Protein AF-A0A367FY62-F1 (afdb_monomer_lite)

Structure (mmCIF, N/CA/C/O backbone):
data_AF-A0A367FY62-F1
#
_entry.id   AF-A0A367FY62-F1
#
loop_
_atom_site.group_PDB
_atom_site.id
_atom_site.type_symbol
_atom_site.label_atom_id
_atom_site.label_alt_id
_atom_site.label_comp_id
_atom_site.label_asym_id
_atom_site.label_entity_id
_atom_site.label_seq_id
_atom_site.pdbx_PDB_ins_code
_atom_site.Cartn_x
_atom_site.Cartn_y
_atom_site.Cartn_z
_atom_site.occupancy
_atom_site.B_iso_or_equiv
_atom_site.auth_seq_id
_atom_site.auth_comp_id
_atom_site.auth_asym_id
_atom_site.auth_atom_id
_atom_site.pdbx_PDB_model_num
ATOM 1 N N . MET A 1 1 ? -18.891 -16.425 16.165 1.00 74.31 1 MET A N 1
ATOM 2 C CA . MET A 1 1 ? -18.923 -17.620 15.280 1.00 74.31 1 MET A CA 1
ATOM 3 C C . MET A 1 1 ? -17.628 -18.422 15.413 1.00 74.31 1 MET A C 1
ATOM 5 O O . MET A 1 1 ? -16.589 -17.818 15.670 1.00 74.31 1 MET A O 1
ATOM 9 N N . VAL A 1 2 ? -17.686 -19.753 15.282 1.00 85.75 2 VAL A N 1
ATOM 10 C CA . VAL A 1 2 ? -16.525 -20.662 15.370 1.00 85.75 2 VAL A CA 1
ATOM 11 C C . VAL A 1 2 ? -16.348 -21.372 14.031 1.00 85.75 2 VAL A C 1
ATOM 13 O O . VAL A 1 2 ? -17.300 -21.950 13.517 1.00 85.75 2 VAL A O 1
ATOM 16 N N . GLU A 1 3 ? -15.139 -21.343 13.484 1.00 84.88 3 GLU A N 1
ATOM 17 C CA . GLU A 1 3 ? -14.760 -22.050 12.262 1.00 84.88 3 GLU A CA 1
ATOM 18 C C . GLU A 1 3 ? -13.731 -23.135 12.603 1.00 84.88 3 GLU A C 1
ATOM 20 O O . GLU A 1 3 ? -12.780 -22.887 13.346 1.00 84.88 3 GLU A O 1
ATOM 25 N N . SER A 1 4 ? -13.905 -24.345 12.065 1.00 85.56 4 SER A N 1
ATOM 26 C CA . SER A 1 4 ? -12.936 -25.437 12.216 1.00 85.56 4 SER A CA 1
ATOM 27 C C . SER A 1 4 ? -12.354 -25.820 10.857 1.00 85.56 4 SER A C 1
ATOM 29 O O . SER A 1 4 ? -13.071 -26.199 9.933 1.00 85.56 4 SER A O 1
ATOM 31 N N . CYS A 1 5 ? -11.032 -25.708 10.717 1.00 83.69 5 CYS A N 1
ATOM 32 C CA . CYS A 1 5 ? -10.324 -26.085 9.499 1.00 83.69 5 CYS A CA 1
ATOM 33 C C . CYS A 1 5 ? -9.712 -27.480 9.663 1.00 83.69 5 CYS A C 1
ATOM 35 O O . CYS A 1 5 ? -8.632 -27.629 10.239 1.00 83.69 5 CYS A O 1
ATOM 37 N N . TYR A 1 6 ? -10.354 -28.500 9.088 1.00 83.00 6 TYR A N 1
ATOM 38 C CA . TYR A 1 6 ? -9.885 -29.891 9.157 1.00 83.00 6 TYR A CA 1
ATOM 39 C C . TYR A 1 6 ? -8.496 -30.106 8.544 1.00 83.00 6 TYR A C 1
ATOM 41 O O . TYR A 1 6 ? -7.735 -3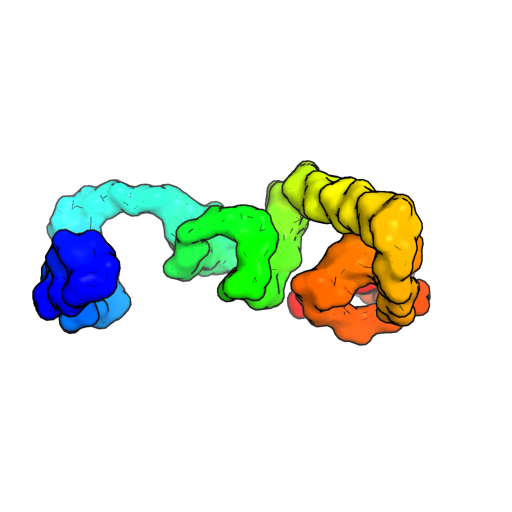0.929 9.033 1.00 83.00 6 TYR A O 1
ATOM 49 N N . ARG A 1 7 ? -8.126 -29.329 7.515 1.00 89.06 7 ARG A N 1
ATOM 50 C CA . ARG A 1 7 ? -6.809 -29.431 6.862 1.00 89.06 7 ARG A CA 1
ATOM 51 C C . ARG A 1 7 ? -5.657 -28.969 7.756 1.00 89.06 7 ARG A C 1
ATOM 53 O O . ARG A 1 7 ? -4.547 -29.464 7.619 1.00 89.06 7 ARG A O 1
ATOM 60 N N . THR A 1 8 ? -5.893 -27.977 8.615 1.00 88.94 8 THR A N 1
ATOM 61 C CA . THR A 1 8 ? -4.840 -27.386 9.463 1.00 88.94 8 THR A CA 1
ATOM 62 C C . THR A 1 8 ? -4.997 -27.732 10.941 1.00 88.94 8 THR A C 1
ATOM 64 O O . THR A 1 8 ? -4.150 -27.337 11.736 1.00 88.94 8 THR A O 1
ATOM 67 N N . HIS A 1 9 ? -6.063 -28.456 11.305 1.00 89.88 9 HIS A N 1
ATOM 68 C CA . HIS A 1 9 ? -6.478 -28.742 12.682 1.00 89.88 9 HIS A CA 1
ATOM 69 C C . HIS A 1 9 ? -6.574 -27.488 13.567 1.00 89.88 9 HIS A C 1
ATOM 71 O O . HIS A 1 9 ? -6.331 -27.540 14.771 1.00 89.88 9 HIS A O 1
ATOM 77 N N . LYS A 1 10 ? -6.919 -26.344 12.968 1.00 90.88 10 LYS A N 1
ATOM 78 C CA . LYS A 1 10 ? -7.092 -25.076 13.681 1.00 90.88 10 LYS A CA 1
ATOM 79 C C . LYS A 1 10 ? -8.568 -24.776 13.876 1.00 90.88 10 LYS A C 1
ATOM 81 O O . LYS A 1 10 ? -9.359 -24.909 12.941 1.00 90.88 10 LYS A O 1
ATOM 86 N N . THR A 1 11 ? -8.893 -24.303 15.072 1.00 91.88 11 THR A N 1
ATOM 87 C CA . THR A 1 11 ? -10.200 -23.735 15.400 1.00 91.88 11 THR A CA 1
ATOM 88 C C . THR A 1 11 ? -10.043 -22.228 15.547 1.00 91.88 11 THR A C 1
ATOM 90 O O . THR A 1 11 ? -9.257 -21.763 16.371 1.00 91.88 11 THR A O 1
ATOM 93 N N . LEU A 1 12 ? -10.770 -21.471 14.729 1.00 91.56 12 LEU A N 1
ATOM 94 C CA . LEU A 1 12 ? -10.830 -20.014 14.764 1.00 91.56 12 LEU A CA 1
ATOM 95 C C . LEU A 1 12 ? -12.122 -19.582 15.451 1.00 91.56 12 LEU A C 1
ATOM 97 O O . LEU A 1 12 ? -13.200 -20.090 15.148 1.00 91.56 12 LEU A O 1
ATOM 101 N N . ILE A 1 13 ? -12.013 -18.632 16.374 1.00 92.25 13 ILE A N 1
ATOM 102 C CA . ILE A 1 13 ? -13.160 -18.023 17.044 1.00 92.25 13 ILE A CA 1
ATOM 103 C C . ILE A 1 13 ? -13.152 -16.543 16.686 1.00 92.25 13 ILE A C 1
ATOM 105 O O . ILE A 1 13 ? -12.170 -15.857 16.958 1.00 92.25 13 ILE A O 1
ATOM 109 N N . ASN A 1 14 ? -14.255 -16.063 16.113 1.00 92.69 14 ASN A N 1
ATOM 110 C CA . ASN A 1 14 ? -14.458 -14.663 15.746 1.00 92.69 14 ASN A CA 1
ATOM 111 C C . ASN A 1 14 ? -15.601 -14.090 16.612 1.00 92.69 14 ASN A C 1
ATOM 113 O O . ASN A 1 14 ? -16.773 -14.286 16.265 1.00 92.69 14 ASN A O 1
ATOM 117 N N . PRO A 1 15 ? -15.301 -13.455 17.768 1.00 93.31 15 PRO A N 1
ATOM 118 C CA . PRO A 1 15 ? -16.318 -13.006 18.729 1.00 93.31 15 PRO A CA 1
ATOM 119 C C . PRO A 1 15 ? -17.154 -11.812 18.256 1.00 93.31 15 PRO A C 1
ATOM 121 O O . PRO A 1 15 ? -18.289 -11.665 18.687 1.00 93.31 15 PRO A O 1
ATOM 124 N N . ILE A 1 16 ? -16.599 -10.985 17.369 1.00 93.75 16 ILE A N 1
ATOM 125 C CA . ILE A 1 16 ? -17.212 -9.740 16.872 1.00 93.75 16 ILE A CA 1
ATOM 126 C C . ILE A 1 16 ? -17.644 -9.842 15.403 1.00 93.75 16 ILE A C 1
ATOM 128 O O . ILE A 1 16 ? -17.749 -8.841 14.712 1.00 93.75 16 ILE A O 1
ATOM 132 N N . ILE A 1 17 ? -17.834 -11.059 14.891 1.00 92.62 17 ILE A N 1
ATOM 133 C CA . ILE A 1 17 ? -18.130 -11.286 13.466 1.00 92.62 17 ILE A CA 1
ATOM 134 C C . ILE A 1 17 ? -19.482 -10.723 13.020 1.00 92.62 17 ILE A C 1
ATOM 136 O O . ILE A 1 17 ? -19.622 -10.341 11.866 1.00 92.62 17 ILE A O 1
ATOM 140 N N . ASP A 1 18 ? -20.444 -10.662 13.939 1.00 94.06 18 ASP A N 1
ATOM 141 C CA . ASP A 1 18 ? -21.792 -10.155 13.679 1.00 94.06 18 ASP A CA 1
ATOM 142 C C . ASP A 1 18 ? -21.917 -8.660 14.031 1.00 94.06 18 ASP A C 1
ATOM 144 O O . ASP A 1 18 ? -23.020 -8.123 14.062 1.00 94.06 18 ASP A O 1
ATOM 148 N N . TRP A 1 19 ? -20.803 -7.991 14.358 1.00 95.06 19 TRP A N 1
ATOM 149 C CA . TRP A 1 19 ? -20.792 -6.556 14.638 1.00 95.06 19 TRP A CA 1
ATOM 150 C C . TRP A 1 19 ? -20.661 -5.789 13.327 1.00 95.06 19 TRP A C 1
ATOM 152 O O . TRP A 1 19 ? -19.755 -6.055 12.537 1.00 95.06 19 TRP A O 1
ATOM 162 N N . ASP A 1 20 ? -21.533 -4.808 13.126 1.00 94.88 20 ASP A N 1
ATOM 163 C CA . ASP A 1 20 ? -21.355 -3.807 12.082 1.00 94.88 20 ASP A CA 1
ATOM 164 C C . ASP A 1 20 ? -20.425 -2.668 12.541 1.00 94.88 20 ASP A C 1
ATOM 166 O O . ASP A 1 20 ? -20.044 -2.555 13.716 1.00 94.88 20 ASP A O 1
ATOM 170 N N . ASP A 1 21 ? -20.038 -1.819 11.587 1.00 90.06 21 ASP A N 1
ATOM 171 C CA . ASP A 1 21 ? -19.135 -0.696 11.837 1.00 90.06 21 ASP A CA 1
ATOM 172 C C . ASP A 1 21 ? -19.736 0.307 12.839 1.00 90.06 21 ASP A C 1
ATOM 174 O O . ASP A 1 21 ? -19.013 0.857 13.674 1.00 90.06 21 ASP A O 1
ATOM 178 N N . GLU A 1 22 ? -21.051 0.544 12.800 1.00 92.56 22 GLU A N 1
ATOM 179 C CA . GLU A 1 22 ? -21.717 1.508 13.682 1.00 92.56 22 GLU A CA 1
ATOM 180 C C . GLU A 1 22 ? -21.661 1.063 15.145 1.00 92.56 22 GLU A C 1
ATOM 182 O O . GLU A 1 22 ? -21.260 1.842 16.021 1.00 92.56 22 GLU A O 1
ATOM 187 N N . PHE A 1 23 ? -22.009 -0.197 15.406 1.00 95.81 23 PHE A N 1
ATOM 188 C CA . PHE A 1 23 ? -21.976 -0.798 16.729 1.00 95.81 23 PHE A CA 1
ATOM 189 C C . PHE A 1 23 ? -20.548 -0.885 17.268 1.00 95.81 23 PHE A C 1
ATOM 191 O O . PHE A 1 23 ? -20.306 -0.529 18.425 1.00 95.81 23 PHE A O 1
ATOM 198 N N . LEU A 1 24 ? -19.580 -1.269 16.426 1.00 92.88 24 LEU A N 1
ATOM 199 C CA . LEU A 1 24 ? -18.163 -1.289 16.793 1.00 92.88 24 LEU A CA 1
ATOM 200 C C . LEU A 1 24 ? -17.686 0.093 17.257 1.00 92.88 24 LEU A C 1
ATOM 202 O O . LEU A 1 24 ? -17.089 0.227 18.330 1.00 92.88 24 LEU A O 1
ATOM 206 N N . TRP A 1 25 ? -17.976 1.138 16.480 1.00 91.25 25 TRP A N 1
ATOM 207 C CA . TRP A 1 25 ? -17.582 2.501 16.825 1.00 91.25 25 TRP A CA 1
ATOM 208 C C . TRP A 1 25 ? -18.332 3.050 18.042 1.00 91.25 25 TRP A C 1
ATOM 210 O O . TRP A 1 25 ? -17.743 3.788 18.839 1.00 91.25 25 TRP A O 1
ATOM 220 N N . TRP A 1 26 ? -19.611 2.701 18.218 1.00 94.81 26 TRP A N 1
ATOM 221 C CA . TRP A 1 26 ? -20.355 3.013 19.439 1.00 94.81 26 TRP A CA 1
ATOM 222 C C . TRP A 1 26 ? -19.690 2.385 20.666 1.00 94.81 26 TRP A C 1
ATOM 224 O O . TRP A 1 26 ? -19.443 3.099 21.639 1.00 94.81 26 TRP A O 1
ATOM 234 N N . TYR A 1 27 ? -19.335 1.101 20.596 1.00 96.38 27 TYR A N 1
ATOM 235 C CA . TYR A 1 27 ? -18.708 0.367 21.693 1.00 96.38 27 TYR A CA 1
ATOM 236 C C . TYR A 1 27 ? -17.347 0.965 22.076 1.00 96.38 27 TYR A C 1
ATOM 238 O O . TYR A 1 27 ? -17.103 1.247 23.248 1.00 96.38 27 TYR A O 1
ATOM 246 N N . ILE A 1 28 ? -16.494 1.258 21.085 1.00 94.31 28 ILE A N 1
ATOM 247 C CA . ILE A 1 28 ? -15.192 1.920 21.288 1.00 94.31 28 ILE A CA 1
ATOM 248 C C . ILE A 1 28 ? -15.350 3.226 22.076 1.00 94.31 28 ILE A C 1
ATOM 250 O O . ILE A 1 28 ? -14.606 3.468 23.027 1.00 94.31 28 ILE A O 1
ATOM 254 N N . ARG A 1 29 ? -16.331 4.060 21.705 1.00 94.12 29 ARG A N 1
ATOM 255 C CA . ARG A 1 29 ? -16.607 5.325 22.402 1.00 94.12 29 ARG A CA 1
ATOM 256 C C . ARG A 1 29 ? -17.193 5.099 23.791 1.00 94.12 29 ARG A C 1
ATOM 258 O O . ARG A 1 29 ? -16.783 5.771 24.731 1.00 94.12 29 ARG A O 1
ATOM 265 N N . LYS A 1 30 ? -18.145 4.173 23.921 1.00 97.38 30 LYS A N 1
ATOM 266 C CA . LYS A 1 30 ? -18.845 3.879 25.177 1.00 97.38 30 LYS A CA 1
ATOM 267 C C . LYS A 1 30 ? -17.882 3.415 26.270 1.00 97.38 30 LYS A C 1
ATOM 269 O O . LYS A 1 30 ? -18.001 3.872 27.405 1.00 97.38 30 LYS A O 1
ATOM 274 N N . GLU A 1 31 ? -16.919 2.577 25.901 1.00 97.81 31 GLU A N 1
ATOM 275 C CA . GLU A 1 31 ? -15.903 2.021 26.799 1.00 97.81 31 GLU A CA 1
ATOM 276 C C . GLU A 1 31 ? -14.630 2.881 26.887 1.00 97.81 31 GLU A C 1
ATOM 278 O O . GLU A 1 31 ? -13.674 2.511 27.564 1.00 97.81 31 GLU A O 1
ATOM 283 N N . ASN A 1 32 ? -14.602 4.047 26.229 1.00 95.38 32 ASN A N 1
ATOM 284 C CA . ASN A 1 32 ? -13.450 4.956 26.188 1.00 95.38 32 ASN A CA 1
ATOM 285 C C . ASN A 1 32 ? -12.145 4.264 25.748 1.00 95.38 32 ASN A C 1
ATOM 287 O O . ASN A 1 32 ? -11.068 4.515 26.295 1.00 95.38 32 ASN A O 1
ATOM 291 N N . ILE A 1 33 ? -12.235 3.383 24.749 1.00 94.38 33 ILE A N 1
ATOM 292 C CA . ILE A 1 33 ? -11.078 2.655 24.227 1.00 94.38 33 ILE A CA 1
ATOM 293 C C . ILE A 1 33 ? -10.183 3.627 23.455 1.00 94.38 33 ILE A C 1
ATOM 295 O O . ILE A 1 33 ? -10.605 4.270 22.492 1.00 94.38 33 ILE A O 1
ATOM 299 N N . ILE A 1 34 ? -8.915 3.700 23.856 1.00 92.38 34 ILE A N 1
ATOM 300 C CA . ILE A 1 34 ? -7.906 4.493 23.154 1.00 92.38 34 ILE A CA 1
ATOM 301 C C . ILE A 1 34 ? -7.546 3.774 21.852 1.00 92.38 34 ILE A C 1
ATOM 303 O O . ILE A 1 34 ? -6.964 2.689 21.863 1.00 92.38 34 ILE A O 1
ATOM 307 N N . ILE A 1 35 ? -7.885 4.391 20.724 1.00 89.38 35 ILE A N 1
ATOM 308 C CA . ILE A 1 35 ? -7.574 3.873 19.389 1.00 89.38 35 ILE A CA 1
ATOM 309 C C . ILE A 1 35 ? -6.267 4.452 18.851 1.00 89.38 35 ILE A C 1
ATOM 311 O O . ILE A 1 35 ? -5.779 5.487 19.306 1.00 89.38 35 ILE A O 1
ATOM 315 N N . ASN A 1 36 ? -5.719 3.803 17.822 1.00 87.44 36 ASN A N 1
ATOM 316 C CA . ASN A 1 36 ? -4.579 4.343 17.094 1.00 87.44 36 ASN A CA 1
ATOM 317 C C . ASN A 1 36 ? -4.932 5.741 16.525 1.00 87.44 36 ASN A C 1
ATOM 319 O O . ASN A 1 36 ? -5.907 5.852 15.774 1.00 87.44 36 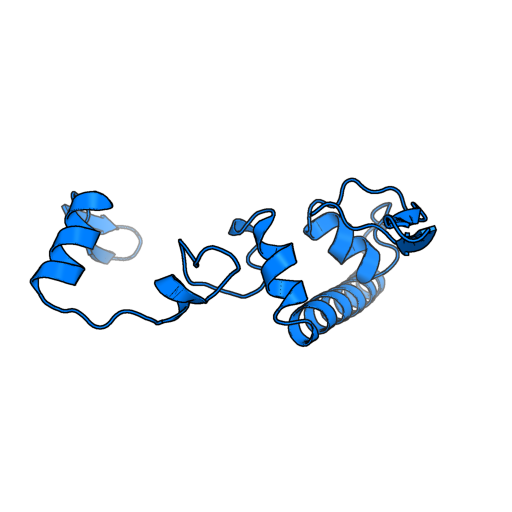ASN A O 1
ATOM 323 N N . PRO A 1 37 ? -4.132 6.789 16.809 1.00 84.81 37 PRO A N 1
ATOM 324 C CA . PRO A 1 37 ? -4.385 8.151 16.334 1.00 84.81 37 PRO A CA 1
ATOM 325 C C . PRO A 1 37 ? -4.522 8.290 14.813 1.00 84.81 37 PRO A C 1
ATOM 327 O O . PRO A 1 37 ? -5.119 9.255 14.335 1.00 84.81 37 PRO A O 1
ATOM 330 N N . GLN A 1 38 ? -3.990 7.345 14.032 1.00 81.00 38 GLN A N 1
ATOM 331 C CA . GLN A 1 38 ? -4.099 7.356 12.574 1.00 81.00 38 GLN A CA 1
ATOM 332 C C . GLN A 1 38 ? -5.537 7.171 12.063 1.00 81.00 38 GLN A C 1
ATOM 334 O O . GLN A 1 38 ? -5.841 7.657 10.974 1.00 81.00 38 GLN A O 1
ATOM 339 N N . TYR A 1 39 ? -6.439 6.565 12.844 1.00 80.62 39 TYR A N 1
ATOM 340 C CA . TYR A 1 39 ? -7.866 6.534 12.493 1.00 80.62 39 TYR A CA 1
ATOM 341 C C . TYR A 1 39 ? -8.468 7.945 12.432 1.00 80.62 39 TYR A C 1
ATOM 343 O O . TYR A 1 39 ? -9.298 8.219 11.573 1.00 80.62 39 TYR A O 1
ATOM 351 N N . ASN A 1 40 ? -7.980 8.861 13.273 1.00 70.69 40 ASN A N 1
ATOM 352 C CA . ASN A 1 40 ? -8.476 10.235 13.337 1.00 70.69 40 ASN A CA 1
ATOM 353 C C . ASN A 1 40 ? -7.679 11.180 12.416 1.00 70.69 40 ASN A C 1
ATOM 355 O O . ASN A 1 40 ? -8.274 12.001 11.730 1.00 70.69 40 ASN A O 1
ATOM 359 N N . ASN A 1 41 ? -6.341 11.043 12.364 1.00 61.81 41 ASN A N 1
ATOM 360 C CA . ASN A 1 41 ? -5.419 12.026 11.756 1.00 61.81 41 ASN A CA 1
ATOM 361 C C . ASN A 1 41 ? -4.316 11.399 10.846 1.00 61.81 41 ASN A C 1
ATOM 363 O O . ASN A 1 41 ? -3.259 11.996 10.606 1.00 61.81 41 ASN A O 1
ATOM 367 N N . GLY A 1 42 ? -4.486 10.151 10.387 1.00 56.16 42 GLY A N 1
ATOM 368 C CA . GLY A 1 42 ? -3.442 9.351 9.710 1.00 56.16 42 GLY A CA 1
ATOM 369 C C . GLY A 1 42 ? -3.282 9.550 8.195 1.00 56.16 42 GLY A C 1
ATOM 370 O O . GLY A 1 42 ? -2.184 9.374 7.674 1.00 56.16 42 GLY A O 1
ATOM 371 N N . CYS A 1 43 ? -4.323 9.989 7.496 1.00 54.72 43 CYS A N 1
ATOM 372 C CA . CYS A 1 43 ? -4.316 10.416 6.089 1.00 54.72 43 CYS A CA 1
ATOM 373 C C . CYS A 1 43 ? -5.195 11.673 5.969 1.00 54.72 43 CYS A C 1
ATOM 375 O O . CYS A 1 43 ? -5.968 11.928 6.898 1.00 54.72 43 CYS A O 1
ATOM 377 N N . PRO A 1 44 ? -5.112 12.470 4.886 1.00 46.19 44 PRO A N 1
ATOM 378 C CA . PRO A 1 44 ? -6.103 13.516 4.632 1.00 46.19 44 PRO A CA 1
ATOM 379 C C . PRO A 1 44 ? -7.514 12.895 4.664 1.00 46.19 44 PRO A C 1
ATOM 381 O O . PRO A 1 44 ? -7.829 12.049 3.834 1.00 46.19 44 PRO A O 1
ATOM 384 N N . GLY A 1 45 ? -8.321 13.235 5.680 1.00 54.62 45 GLY A N 1
ATOM 385 C CA . GLY A 1 45 ? -9.651 12.644 5.920 1.00 54.62 45 GLY A CA 1
ATOM 386 C C . GLY A 1 45 ? -9.723 11.447 6.889 1.00 54.62 45 GLY A C 1
ATOM 387 O O . GLY A 1 45 ? -10.809 10.911 7.086 1.00 54.62 45 GLY A O 1
ATOM 388 N N . GLY A 1 46 ? -8.612 11.044 7.520 1.00 62.78 46 GLY A N 1
ATOM 389 C CA . GLY A 1 46 ? -8.542 9.901 8.447 1.00 62.78 46 GLY A CA 1
ATOM 390 C C . GLY A 1 46 ? -8.380 8.545 7.741 1.00 62.78 46 GLY A C 1
ATOM 391 O O . GLY A 1 46 ? -8.840 8.341 6.617 1.00 62.78 46 GLY A O 1
ATOM 392 N N . CYS A 1 47 ? -7.684 7.592 8.372 1.00 69.44 47 CYS A N 1
ATOM 393 C CA . CYS A 1 47 ? -7.535 6.243 7.815 1.00 69.44 47 CYS A CA 1
ATOM 394 C C . CYS A 1 47 ? -8.730 5.374 8.218 1.00 69.44 47 CYS A C 1
ATOM 396 O O . CYS A 1 47 ? -8.845 5.008 9.379 1.00 69.44 47 CYS A O 1
ATOM 398 N N . GLN A 1 48 ? -9.565 4.949 7.267 1.00 73.56 48 GLN A N 1
ATOM 399 C CA . GLN A 1 48 ? -10.624 3.960 7.544 1.00 73.56 48 GLN A CA 1
ATOM 400 C C . GLN A 1 48 ? -10.066 2.563 7.869 1.00 73.56 48 GLN A C 1
ATOM 402 O O . GLN A 1 48 ? -10.703 1.769 8.551 1.00 73.56 48 GLN A O 1
ATOM 407 N N . ARG A 1 49 ? -8.862 2.253 7.376 1.00 77.31 49 ARG A N 1
ATOM 408 C CA . ARG A 1 49 ? -8.120 1.020 7.651 1.00 77.31 49 ARG A CA 1
ATOM 409 C C . ARG A 1 49 ? -6.662 1.385 7.871 1.00 77.31 49 ARG A C 1
ATOM 411 O O . ARG A 1 49 ? -6.094 2.128 7.076 1.00 77.31 49 ARG A O 1
ATOM 418 N N . ILE A 1 50 ? -6.056 0.830 8.913 1.00 84.31 50 ILE A N 1
ATOM 419 C CA . ILE A 1 50 ? -4.618 0.959 9.157 1.00 84.31 50 ILE A CA 1
ATOM 420 C C . ILE A 1 50 ? -3.917 -0.293 8.636 1.00 84.31 50 ILE A C 1
ATOM 422 O O . ILE A 1 50 ? -4.330 -1.414 8.930 1.00 84.31 50 ILE A O 1
ATOM 426 N N . GLY A 1 51 ? -2.857 -0.099 7.857 1.00 85.12 51 GLY A N 1
ATOM 427 C CA . GLY A 1 51 ? -2.089 -1.180 7.253 1.00 85.12 51 GLY A CA 1
ATOM 428 C C . GLY A 1 51 ? -0.730 -0.704 6.750 1.00 85.12 51 GLY A C 1
ATOM 429 O O . GLY A 1 51 ? -0.163 0.258 7.264 1.00 85.12 51 GLY A O 1
ATOM 430 N N . CYS A 1 52 ? -0.195 -1.405 5.755 1.00 88.88 52 CYS A N 1
ATOM 431 C CA . CYS A 1 52 ? 1.075 -1.060 5.124 1.00 88.88 52 CYS A CA 1
ATOM 432 C C . CYS A 1 52 ? 0.959 0.218 4.281 1.00 88.88 52 CYS A C 1
ATOM 434 O O . CYS A 1 52 ? -0.042 0.406 3.596 1.00 88.88 52 CYS A O 1
ATOM 436 N N . ILE A 1 53 ? 2.026 1.024 4.255 1.00 89.88 53 ILE A N 1
ATOM 437 C CA . ILE A 1 53 ? 2.175 2.144 3.315 1.00 89.88 53 ILE A CA 1
ATOM 438 C C . ILE A 1 53 ? 2.344 1.579 1.902 1.00 89.88 53 ILE A C 1
ATOM 440 O O . ILE A 1 53 ? 3.219 0.735 1.665 1.00 89.88 53 ILE A O 1
ATOM 444 N N . GLY A 1 54 ? 1.513 2.040 0.972 1.00 89.50 54 GLY A N 1
ATOM 445 C CA . GLY A 1 54 ? 1.486 1.528 -0.388 1.00 89.50 54 GLY A CA 1
ATOM 446 C C . GLY A 1 54 ? 0.830 0.153 -0.496 1.00 89.50 54 GLY A C 1
ATOM 447 O O . GLY A 1 54 ? 1.196 -0.628 -1.359 1.00 89.50 54 GLY A O 1
ATOM 448 N N . CYS A 1 55 ? -0.098 -0.226 0.382 1.00 90.50 55 CYS A N 1
ATOM 449 C CA . CYS A 1 55 ? -0.793 -1.504 0.209 1.00 90.50 55 CYS A CA 1
ATOM 450 C C . CYS A 1 55 ? -1.586 -1.496 -1.115 1.00 90.50 55 CYS A C 1
ATOM 452 O O . CYS A 1 55 ? -2.408 -0.596 -1.277 1.00 90.50 55 CYS A O 1
ATOM 454 N N . PRO A 1 56 ? -1.441 -2.479 -2.030 1.00 88.06 56 PRO A N 1
ATOM 455 C CA . PRO A 1 56 ? -2.209 -2.498 -3.283 1.00 88.06 56 PRO A CA 1
ATOM 456 C C . PRO A 1 56 ? -3.729 -2.538 -3.042 1.00 88.06 56 PRO A C 1
ATOM 458 O O . PRO A 1 56 ? -4.499 -2.015 -3.834 1.00 88.06 56 PRO A O 1
ATOM 461 N N . MET A 1 57 ? -4.169 -3.050 -1.887 1.00 86.31 57 MET A N 1
ATOM 462 C CA . MET A 1 57 ? -5.578 -3.017 -1.464 1.00 86.31 57 MET A CA 1
ATOM 463 C C . MET A 1 57 ? -6.060 -1.624 -1.012 1.00 86.31 57 MET A C 1
ATOM 465 O O . MET A 1 57 ? -7.225 -1.465 -0.657 1.00 86.31 57 MET A O 1
ATOM 469 N N . GLY A 1 58 ? -5.171 -0.629 -0.951 1.00 84.00 58 GLY A N 1
ATOM 470 C CA . GLY A 1 58 ? -5.470 0.749 -0.555 1.00 84.00 58 GLY A CA 1
ATOM 471 C C . GLY A 1 58 ? -6.042 1.619 -1.680 1.00 84.00 58 GLY A C 1
ATOM 472 O O . GLY A 1 58 ? -6.504 2.726 -1.399 1.00 84.00 58 GLY A O 1
ATOM 473 N N . GLY A 1 59 ? -6.028 1.139 -2.930 1.00 85.00 59 GLY A N 1
ATOM 474 C CA . GLY A 1 59 ? -6.515 1.885 -4.096 1.00 85.00 59 GLY A CA 1
ATOM 475 C C . GLY A 1 59 ? -5.795 3.226 -4.279 1.00 85.00 59 GLY A C 1
ATOM 476 O O . GLY A 1 59 ? -4.597 3.331 -4.002 1.00 85.00 59 GLY A O 1
ATOM 477 N N . ALA A 1 60 ? -6.530 4.263 -4.691 1.00 83.94 60 ALA A N 1
ATOM 478 C CA . ALA A 1 60 ? -5.994 5.606 -4.947 1.00 83.94 60 ALA A CA 1
ATOM 479 C C . ALA A 1 60 ? -5.409 6.304 -3.701 1.00 83.94 60 ALA A C 1
ATOM 481 O O . ALA A 1 60 ? -4.524 7.149 -3.812 1.00 83.94 60 ALA A O 1
ATOM 482 N N . ARG A 1 61 ? -5.811 5.911 -2.479 1.00 82.38 61 ARG A N 1
ATOM 483 C CA . ARG A 1 61 ? -5.302 6.529 -1.233 1.00 82.38 61 ARG A CA 1
ATOM 484 C C . ARG A 1 61 ? -3.791 6.388 -1.067 1.00 82.38 61 ARG A C 1
ATOM 486 O O . ARG A 1 61 ? -3.178 7.189 -0.363 1.00 82.38 61 ARG A O 1
ATOM 493 N N . ARG A 1 62 ? -3.190 5.403 -1.738 1.00 88.88 62 ARG A N 1
ATOM 494 C CA . ARG A 1 62 ? -1.739 5.216 -1.790 1.00 88.88 62 ARG A CA 1
ATOM 495 C C . ARG A 1 62 ? -1.006 6.482 -2.244 1.00 88.88 62 ARG A C 1
ATOM 497 O O . ARG A 1 62 ? 0.084 6.738 -1.743 1.00 88.88 62 ARG A O 1
ATOM 504 N N . TRP A 1 63 ? -1.588 7.299 -3.130 1.00 88.12 63 TRP A N 1
ATOM 505 C CA . TRP A 1 63 ? -0.976 8.563 -3.561 1.00 88.12 63 TRP A CA 1
ATOM 506 C C . TRP A 1 63 ? -0.760 9.515 -2.385 1.00 88.12 63 TRP A C 1
ATOM 508 O O . TRP A 1 63 ? 0.355 9.989 -2.171 1.00 88.12 63 TRP A O 1
ATOM 518 N N . ALA A 1 64 ? -1.786 9.704 -1.552 1.00 84.94 64 ALA A N 1
ATOM 519 C CA . ALA A 1 64 ? -1.693 10.523 -0.346 1.00 84.94 64 ALA A CA 1
ATOM 520 C C . ALA A 1 64 ? -0.708 9.936 0.684 1.00 84.94 64 ALA A C 1
ATOM 522 O O . ALA A 1 64 ? 0.017 10.677 1.351 1.00 84.94 64 ALA A O 1
ATOM 523 N N . GLU A 1 65 ? -0.638 8.605 0.806 1.00 87.00 65 GLU A N 1
ATOM 524 C CA . GLU A 1 65 ? 0.353 7.942 1.661 1.00 87.00 65 GLU A CA 1
ATOM 525 C C . GLU A 1 65 ? 1.785 8.224 1.191 1.00 87.00 65 GLU A C 1
ATOM 527 O O . GLU A 1 65 ? 2.655 8.515 2.011 1.00 87.00 65 GLU A O 1
ATOM 532 N N . PHE A 1 66 ? 2.043 8.171 -0.115 1.00 90.44 66 PHE A N 1
ATOM 533 C CA . PHE A 1 66 ? 3.365 8.419 -0.686 1.00 90.44 66 PHE A CA 1
ATOM 534 C C . PHE A 1 66 ? 3.750 9.897 -0.724 1.00 90.44 66 PHE A C 1
ATOM 536 O O . PHE A 1 66 ? 4.935 10.205 -0.601 1.00 90.44 66 PHE A O 1
ATOM 543 N N . GLU A 1 67 ? 2.778 10.803 -0.815 1.00 88.50 67 GLU A N 1
ATOM 544 C CA . GLU A 1 67 ? 2.993 12.237 -0.607 1.00 88.50 67 GLU A CA 1
ATOM 545 C C . GLU A 1 67 ? 3.400 12.515 0.849 1.00 88.50 67 GLU A C 1
ATOM 547 O O . GLU A 1 67 ? 4.374 13.223 1.107 1.00 88.50 67 GLU A O 1
ATOM 552 N N . ARG A 1 68 ? 2.726 11.874 1.816 1.00 86.69 68 ARG A N 1
ATOM 553 C CA . ARG A 1 68 ? 3.069 11.980 3.243 1.00 86.69 68 ARG A CA 1
ATOM 554 C C . ARG A 1 68 ? 4.397 11.300 3.588 1.00 86.69 68 ARG A C 1
ATOM 556 O O . ARG A 1 68 ? 5.129 11.770 4.460 1.00 86.69 68 ARG A O 1
ATOM 563 N N . TYR A 1 69 ? 4.701 10.180 2.940 1.00 90.25 69 TYR A N 1
ATOM 564 C CA . TYR A 1 69 ? 5.840 9.320 3.251 1.00 90.25 69 TYR A CA 1
ATOM 565 C C . TYR A 1 69 ? 6.728 9.059 2.015 1.00 90.25 69 TYR A C 1
ATOM 567 O O . TYR A 1 69 ? 6.903 7.906 1.601 1.00 90.25 69 TYR A O 1
ATOM 575 N N . PRO A 1 70 ? 7.384 10.093 1.453 1.00 92.00 70 PRO A N 1
ATOM 576 C CA . PRO A 1 70 ? 8.078 10.000 0.162 1.00 92.00 70 PRO A CA 1
ATOM 577 C C . PRO A 1 70 ? 9.251 9.013 0.164 1.00 92.00 70 PRO A C 1
ATOM 579 O O . PRO A 1 70 ? 9.512 8.345 -0.830 1.00 92.00 70 PRO A O 1
ATOM 582 N N . LYS A 1 71 ? 9.916 8.811 1.309 1.00 96.12 71 LYS A N 1
ATOM 583 C CA . LYS A 1 71 ? 11.000 7.818 1.416 1.00 96.12 71 LYS A CA 1
ATOM 584 C C . LYS A 1 71 ? 10.533 6.389 1.127 1.00 96.12 71 LYS A C 1
ATOM 586 O O . LYS A 1 71 ? 11.330 5.585 0.640 1.00 96.12 71 LYS A O 1
ATOM 591 N N . TYR A 1 72 ? 9.272 6.069 1.433 1.00 95.62 72 TYR A N 1
ATOM 592 C CA . TYR A 1 72 ? 8.696 4.765 1.110 1.00 95.62 72 TYR A CA 1
ATOM 593 C C . TYR A 1 72 ? 8.406 4.656 -0.383 1.00 95.62 72 TYR A C 1
ATOM 595 O O . TYR A 1 72 ? 8.775 3.646 -0.970 1.00 95.62 72 TYR A O 1
ATOM 603 N N . ARG A 1 73 ? 7.864 5.704 -1.017 1.00 94.69 73 ARG A N 1
ATOM 604 C CA . ARG A 1 73 ? 7.708 5.772 -2.482 1.00 94.69 73 ARG A CA 1
ATOM 605 C C . ARG A 1 73 ? 9.030 5.467 -3.181 1.00 94.69 73 ARG A C 1
ATOM 607 O O . ARG A 1 73 ? 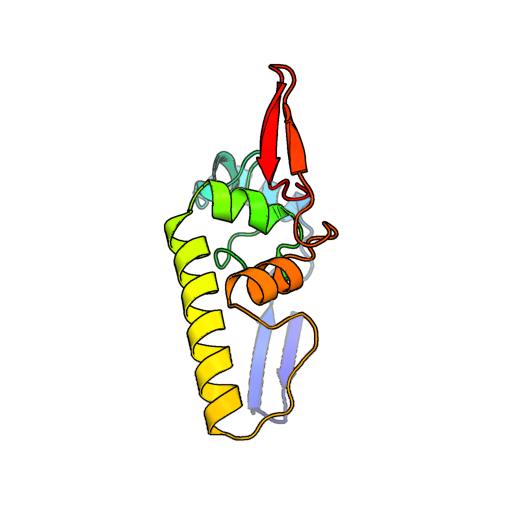9.114 4.553 -3.996 1.00 94.69 73 ARG A O 1
ATOM 614 N N . ASP A 1 74 ? 10.088 6.167 -2.779 1.00 95.94 74 ASP A N 1
ATOM 615 C CA . ASP A 1 74 ? 11.411 5.989 -3.370 1.00 95.94 74 ASP A CA 1
ATOM 616 C C . ASP A 1 74 ? 11.956 4.570 -3.112 1.00 95.94 74 ASP A C 1
ATOM 618 O O . ASP A 1 74 ? 12.691 4.021 -3.929 1.00 95.94 74 ASP A O 1
ATOM 622 N N . ALA A 1 75 ? 11.606 3.947 -1.980 1.00 97.62 75 ALA A N 1
ATOM 623 C CA . ALA A 1 75 ? 11.971 2.562 -1.690 1.00 97.62 75 ALA A CA 1
ATOM 624 C C . ALA A 1 75 ? 11.255 1.554 -2.599 1.00 97.62 75 ALA A C 1
ATOM 626 O O . ALA A 1 75 ? 11.912 0.619 -3.058 1.00 97.62 75 ALA A O 1
ATOM 627 N N . TYR A 1 76 ? 9.967 1.755 -2.894 1.00 97.12 76 TYR A N 1
ATOM 628 C CA . TYR A 1 76 ? 9.230 0.932 -3.859 1.00 97.12 76 TYR A CA 1
ATOM 629 C C . TYR A 1 76 ? 9.836 1.044 -5.258 1.00 97.12 76 TYR A C 1
ATOM 631 O O . TYR A 1 76 ? 1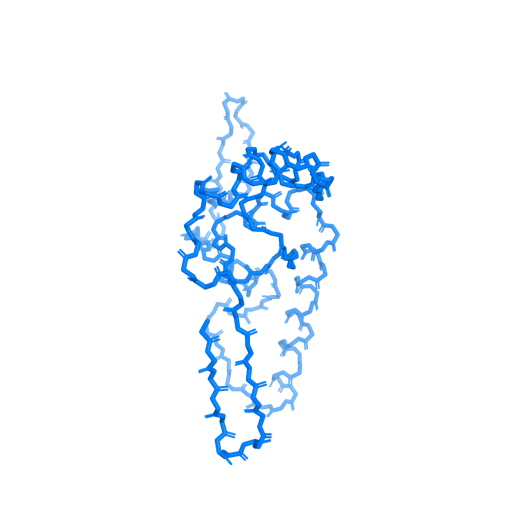0.145 0.020 -5.861 1.00 97.12 76 TYR A O 1
ATOM 639 N N . ILE A 1 77 ? 10.100 2.265 -5.736 1.00 97.00 77 ILE A N 1
ATOM 640 C CA . ILE A 1 77 ? 10.726 2.500 -7.048 1.00 97.00 77 ILE A CA 1
ATOM 641 C C . ILE A 1 77 ? 12.065 1.754 -7.148 1.00 97.00 77 ILE A C 1
ATOM 643 O O . ILE A 1 77 ? 12.260 0.949 -8.058 1.00 97.00 77 ILE A O 1
ATOM 647 N N . ARG A 1 78 ? 12.944 1.910 -6.145 1.00 98.25 78 ARG A N 1
ATOM 648 C CA . ARG A 1 78 ? 14.227 1.184 -6.095 1.00 98.25 78 ARG A CA 1
ATOM 649 C C . ARG A 1 78 ? 14.058 -0.335 -6.050 1.00 98.25 78 ARG A C 1
ATOM 651 O O . ARG A 1 78 ? 14.910 -1.063 -6.559 1.00 98.25 78 ARG A O 1
ATOM 658 N N . ALA A 1 79 ? 13.022 -0.839 -5.381 1.00 98.12 79 ALA A N 1
ATOM 659 C CA . ALA A 1 79 ? 12.742 -2.271 -5.342 1.00 98.12 79 ALA A CA 1
ATOM 660 C C . ALA A 1 79 ? 12.306 -2.787 -6.720 1.00 98.12 79 ALA A C 1
ATOM 662 O O . ALA A 1 79 ? 12.758 -3.855 -7.135 1.00 98.12 79 ALA A O 1
ATOM 663 N N . PHE A 1 80 ? 11.504 -2.012 -7.452 1.00 98.12 80 PHE A N 1
ATOM 664 C CA . PHE A 1 80 ? 11.123 -2.340 -8.820 1.00 98.12 80 PHE A CA 1
ATOM 665 C C . PHE A 1 80 ? 12.312 -2.306 -9.784 1.00 98.12 80 PHE A C 1
ATOM 667 O O . PHE A 1 80 ? 12.435 -3.227 -10.586 1.00 98.12 80 PHE A O 1
ATOM 674 N N . ASP A 1 81 ? 13.240 -1.353 -9.655 1.00 98.19 81 ASP A N 1
ATOM 675 C CA . ASP A 1 81 ? 14.486 -1.367 -10.440 1.00 98.19 81 ASP A CA 1
ATOM 676 C C . ASP A 1 81 ? 15.262 -2.675 -10.228 1.00 98.19 81 ASP A C 1
ATOM 678 O O . ASP A 1 81 ? 15.603 -3.382 -11.175 1.00 98.19 81 ASP A O 1
ATOM 682 N N . LYS A 1 82 ? 15.471 -3.069 -8.964 1.00 98.44 82 LYS A N 1
ATOM 683 C CA . LYS A 1 82 ? 16.154 -4.332 -8.632 1.00 98.44 82 LYS A CA 1
ATOM 684 C C . LYS A 1 82 ? 15.409 -5.558 -9.153 1.00 98.44 82 LYS A C 1
ATOM 686 O O . LYS A 1 82 ? 16.039 -6.532 -9.565 1.00 98.44 82 LYS A O 1
ATOM 691 N N . MET A 1 83 ? 14.078 -5.526 -9.130 1.00 98.06 83 MET A N 1
ATOM 692 C CA . MET A 1 83 ? 13.251 -6.582 -9.702 1.00 98.06 83 MET A CA 1
ATOM 693 C C . MET A 1 83 ? 13.482 -6.697 -11.215 1.00 98.06 83 MET A C 1
ATOM 695 O O . MET A 1 83 ? 13.597 -7.816 -11.711 1.00 98.06 83 MET A O 1
ATOM 699 N N . LEU A 1 84 ? 13.573 -5.584 -11.951 1.00 98.06 84 LEU A N 1
ATOM 700 C CA . LEU A 1 84 ? 13.838 -5.603 -13.394 1.00 98.06 84 LEU A CA 1
ATOM 701 C C . LEU A 1 84 ? 15.214 -6.199 -13.714 1.00 98.06 84 LEU A C 1
ATOM 703 O O . LEU A 1 84 ? 15.305 -7.068 -14.585 1.00 98.06 84 LEU A O 1
ATOM 707 N N . GLU A 1 85 ? 16.249 -5.836 -12.953 1.00 97.69 85 GLU A N 1
ATOM 708 C CA . GLU A 1 85 ? 17.584 -6.432 -13.092 1.00 97.69 85 GLU A CA 1
ATOM 709 C C . GLU A 1 85 ? 17.567 -7.947 -12.841 1.00 97.69 85 GLU A C 1
ATOM 711 O O . GLU A 1 85 ? 18.092 -8.725 -13.642 1.00 97.69 85 GLU A O 1
ATOM 716 N N . ALA A 1 86 ? 16.890 -8.396 -11.778 1.00 98.06 86 ALA A N 1
ATOM 717 C CA . ALA A 1 86 ? 16.751 -9.820 -11.477 1.00 98.06 86 ALA A CA 1
ATOM 718 C C . ALA A 1 86 ? 15.986 -10.574 -12.580 1.00 98.06 86 ALA A C 1
ATOM 720 O O . ALA A 1 86 ? 16.396 -11.655 -13.003 1.00 98.06 86 ALA A O 1
ATOM 721 N N . ARG A 1 87 ? 14.899 -9.991 -13.104 1.00 97.31 87 ARG A N 1
ATOM 722 C CA . ARG A 1 87 ? 14.135 -10.562 -14.226 1.00 97.31 87 ARG A CA 1
ATOM 723 C C . ARG A 1 87 ? 15.006 -10.731 -15.468 1.00 97.31 87 ARG A C 1
ATOM 725 O O . ARG A 1 87 ? 14.951 -11.786 -16.097 1.00 97.31 87 ARG A O 1
ATOM 732 N N . LYS A 1 88 ? 15.812 -9.720 -15.803 1.00 96.00 88 LYS A N 1
ATOM 733 C CA . LYS A 1 88 ? 16.741 -9.759 -16.938 1.00 96.00 88 LYS A CA 1
ATOM 734 C C . LYS A 1 88 ? 17.801 -10.844 -16.753 1.00 96.00 88 LYS A C 1
ATOM 736 O O . LYS A 1 88 ? 18.022 -11.628 -17.671 1.00 96.00 88 LYS A O 1
ATOM 741 N N . ALA A 1 89 ? 18.396 -10.941 -15.564 1.00 97.56 89 ALA A N 1
ATOM 742 C CA . ALA A 1 89 ? 19.382 -11.973 -15.238 1.00 97.56 89 ALA A CA 1
ATOM 743 C C . ALA A 1 89 ? 18.812 -13.401 -15.335 1.00 97.56 89 ALA A C 1
ATOM 745 O O . ALA A 1 89 ? 19.526 -14.327 -15.706 1.00 97.56 89 ALA A O 1
ATOM 746 N N . HIS A 1 90 ? 17.520 -13.578 -15.047 1.00 97.88 90 HIS A N 1
ATOM 747 C CA . HIS A 1 90 ? 16.826 -14.868 -15.125 1.00 97.88 90 HIS A CA 1
ATOM 748 C C . HIS A 1 90 ? 16.284 -15.190 -16.532 1.00 97.88 90 HIS A C 1
ATOM 750 O O . HIS A 1 90 ? 15.658 -16.231 -16.725 1.00 97.88 90 HIS A O 1
ATOM 756 N N . GLY A 1 91 ? 16.504 -14.318 -17.523 1.00 96.75 91 GLY A N 1
ATOM 757 C CA . GLY A 1 91 ? 16.011 -14.515 -18.889 1.00 96.75 91 GLY A CA 1
ATOM 758 C C . GLY A 1 91 ? 14.494 -14.351 -19.031 1.00 96.75 91 GLY A C 1
ATOM 759 O O . GLY A 1 91 ? 13.905 -14.850 -19.992 1.00 96.75 91 GLY A O 1
ATOM 760 N N . ASN A 1 92 ? 13.837 -13.662 -18.091 1.00 96.44 92 ASN A N 1
ATOM 761 C CA . ASN A 1 92 ? 12.405 -13.402 -18.188 1.00 96.44 92 ASN A CA 1
ATOM 762 C C . ASN A 1 92 ? 12.116 -12.494 -19.390 1.00 96.44 92 ASN A C 1
ATOM 764 O O . ASN A 1 92 ? 12.852 -11.547 -19.669 1.00 96.44 92 ASN A O 1
ATOM 768 N N . LYS A 1 93 ? 10.990 -12.743 -20.070 1.00 94.19 93 LYS A N 1
ATOM 769 C CA . LYS A 1 93 ? 10.536 -11.896 -21.179 1.00 94.19 93 LYS A CA 1
ATOM 770 C C . LYS A 1 93 ? 10.341 -10.450 -20.711 1.00 94.19 93 LYS A C 1
ATOM 772 O O . LYS A 1 93 ? 9.814 -10.207 -19.616 1.00 94.19 93 LYS A O 1
ATOM 777 N N . HIS A 1 94 ? 10.743 -9.519 -21.572 1.00 92.44 94 HIS A N 1
ATOM 778 C CA . HIS A 1 94 ? 10.457 -8.100 -21.409 1.00 92.44 94 HIS A CA 1
ATOM 779 C C . HIS A 1 94 ? 8.939 -7.872 -21.401 1.00 92.44 94 HIS A C 1
ATOM 781 O O . HIS A 1 94 ? 8.210 -8.493 -22.177 1.00 92.44 94 HIS A O 1
ATOM 787 N N . ILE A 1 95 ? 8.479 -7.007 -20.498 1.00 93.31 95 ILE A N 1
ATOM 788 C CA . ILE A 1 95 ? 7.084 -6.579 -20.400 1.00 93.31 95 ILE A CA 1
ATOM 789 C C . ILE A 1 95 ? 7.039 -5.141 -20.927 1.00 93.31 95 ILE A C 1
ATOM 791 O O . ILE A 1 95 ? 7.744 -4.300 -20.365 1.00 93.31 95 ILE A O 1
ATOM 795 N N . PRO A 1 96 ? 6.254 -4.848 -21.980 1.00 90.56 96 PRO A N 1
ATOM 796 C CA . PRO A 1 96 ? 6.126 -3.491 -22.498 1.00 90.56 96 PRO A CA 1
ATOM 797 C C . PRO A 1 96 ? 5.739 -2.498 -21.395 1.00 90.56 96 PRO A C 1
ATOM 799 O O . PRO A 1 96 ? 4.845 -2.774 -20.597 1.00 90.56 96 PRO A O 1
ATOM 802 N N . GLY A 1 97 ? 6.432 -1.360 -21.341 1.00 87.12 97 GLY A N 1
ATOM 803 C CA . GLY A 1 97 ? 6.229 -0.323 -20.325 1.00 87.12 97 GLY A CA 1
ATOM 804 C C . GLY A 1 97 ? 6.995 -0.552 -19.018 1.00 87.12 97 GLY A C 1
ATOM 805 O O . GLY A 1 97 ? 7.042 0.339 -18.181 1.00 87.12 97 GLY A O 1
ATOM 806 N N . TRP A 1 98 ? 7.648 -1.700 -18.821 1.00 94.31 98 TRP A N 1
ATOM 807 C CA . TRP A 1 98 ? 8.471 -1.967 -17.634 1.00 94.31 98 TRP A CA 1
ATOM 808 C C . TRP A 1 98 ? 9.951 -1.671 -17.907 1.00 94.31 98 TRP A C 1
ATOM 810 O O . TRP A 1 98 ? 10.814 -2.538 -17.769 1.00 94.31 98 TRP A O 1
ATOM 820 N N . ASP A 1 99 ? 10.233 -0.436 -18.324 1.00 91.19 99 ASP A N 1
ATOM 821 C CA . ASP A 1 99 ? 11.588 0.004 -18.695 1.00 91.19 99 ASP A CA 1
ATOM 822 C C . ASP A 1 99 ? 12.400 0.515 -17.498 1.00 91.19 99 ASP A C 1
ATOM 824 O O . ASP A 1 99 ? 13.629 0.500 -17.520 1.00 91.19 99 ASP A O 1
ATOM 828 N N . SER A 1 100 ? 11.718 0.976 -16.448 1.00 94.56 100 SER A N 1
ATOM 829 C CA . SER A 1 100 ? 12.327 1.444 -15.204 1.00 94.56 100 SER A CA 1
ATOM 830 C C . SER A 1 100 ? 11.419 1.153 -14.015 1.00 94.56 100 SER A C 1
ATOM 832 O O . SER A 1 100 ? 10.205 0.984 -14.166 1.00 94.56 100 SER A O 1
ATOM 834 N N . GLY A 1 101 ? 11.988 1.139 -12.812 1.00 95.25 101 GLY A N 1
ATOM 835 C CA . GLY A 1 101 ? 11.238 0.982 -11.573 1.00 95.25 101 GLY A CA 1
ATOM 836 C C . GLY A 1 101 ? 10.186 2.071 -11.380 1.00 95.25 101 GLY A C 1
ATOM 837 O O . GLY A 1 101 ? 9.138 1.798 -10.801 1.00 95.25 101 GLY A O 1
ATOM 838 N N . LEU A 1 102 ? 10.409 3.272 -11.929 1.00 93.44 102 LEU A N 1
ATOM 839 C CA . LEU A 1 102 ? 9.409 4.339 -11.941 1.00 93.44 102 LEU A CA 1
ATOM 840 C C . LEU A 1 102 ? 8.209 3.976 -12.821 1.00 93.44 102 LEU A C 1
ATOM 842 O O . LEU A 1 102 ? 7.078 4.155 -12.384 1.00 93.44 102 LEU A O 1
ATOM 846 N N . LYS A 1 103 ? 8.421 3.432 -14.024 1.00 92.12 103 LYS A N 1
ATOM 847 C CA . LYS A 1 103 ? 7.298 3.023 -14.881 1.00 92.12 103 LYS A CA 1
ATOM 848 C C . LYS A 1 103 ? 6.518 1.851 -14.292 1.00 92.12 103 LYS A C 1
ATOM 850 O O . LYS A 1 103 ? 5.292 1.847 -14.319 1.00 92.12 103 LYS A O 1
ATOM 855 N N . VAL A 1 104 ? 7.218 0.891 -13.682 1.00 95.06 104 VAL A N 1
ATOM 856 C CA . VAL A 1 104 ? 6.569 -0.194 -12.928 1.00 95.06 104 VAL A CA 1
ATOM 857 C C . VAL A 1 104 ? 5.778 0.371 -11.750 1.00 95.06 104 VAL A C 1
ATOM 859 O O . VAL A 1 104 ? 4.665 -0.079 -11.500 1.00 95.06 104 VAL A O 1
ATOM 862 N N . PHE A 1 105 ? 6.320 1.368 -11.044 1.00 93.69 105 PHE A N 1
ATOM 863 C CA . PHE A 1 105 ? 5.618 2.053 -9.964 1.00 93.69 105 PHE A CA 1
ATOM 864 C C . PHE A 1 105 ? 4.353 2.759 -10.469 1.00 93.69 105 PHE A C 1
ATOM 866 O O . PHE A 1 105 ? 3.308 2.568 -9.861 1.00 93.69 105 PHE A O 1
ATOM 873 N N . LYS A 1 106 ? 4.415 3.499 -11.587 1.00 90.44 106 LYS A N 1
ATOM 874 C CA . LYS A 1 106 ? 3.248 4.151 -12.212 1.00 90.44 106 LYS A CA 1
ATOM 875 C C . LYS A 1 106 ? 2.167 3.127 -12.586 1.00 90.44 106 LYS A C 1
ATOM 877 O O . LYS A 1 106 ? 1.033 3.251 -12.138 1.00 90.44 106 LYS A O 1
ATOM 882 N N . TRP A 1 107 ? 2.543 2.039 -13.268 1.00 91.31 107 TRP A N 1
ATOM 883 C CA . TRP A 1 107 ? 1.633 0.920 -13.554 1.00 91.31 107 TRP A CA 1
ATOM 884 C C . TRP A 1 107 ? 1.015 0.331 -12.278 1.00 91.31 107 TRP A C 1
ATOM 886 O O . TRP A 1 107 ? -0.189 0.103 -12.204 1.00 91.31 107 TRP A O 1
ATOM 896 N N . TRP A 1 108 ? 1.833 0.095 -11.253 1.00 92.69 108 TRP A N 1
ATOM 897 C CA . TRP A 1 108 ? 1.379 -0.480 -9.990 1.00 92.69 108 TRP A CA 1
ATOM 898 C C . TRP A 1 108 ? 0.460 0.470 -9.211 1.00 92.69 108 TRP A C 1
ATOM 900 O O . TRP A 1 108 ? -0.413 0.010 -8.474 1.00 92.69 108 TRP A O 1
ATOM 910 N N . MET A 1 109 ? 0.642 1.779 -9.371 1.00 91.81 109 MET A N 1
ATOM 911 C CA . MET A 1 109 ? -0.220 2.824 -8.821 1.00 91.81 109 MET A CA 1
ATOM 912 C C . MET A 1 109 ? -1.510 3.043 -9.615 1.00 91.81 109 MET A C 1
ATOM 914 O O . MET A 1 109 ? -2.316 3.856 -9.176 1.00 91.81 109 MET A O 1
ATOM 918 N N . GLU A 1 110 ? -1.725 2.297 -10.706 1.00 90.50 110 GLU A N 1
ATOM 919 C CA . GLU A 1 110 ? -2.866 2.480 -11.615 1.00 90.50 110 GLU A CA 1
ATOM 920 C C . GLU A 1 110 ? -2.912 3.916 -12.170 1.00 90.50 110 GLU A C 1
ATOM 922 O O . GLU A 1 110 ? -3.965 4.534 -12.258 1.00 90.50 110 GLU A O 1
ATOM 927 N N . ASP A 1 111 ? -1.737 4.464 -12.492 1.00 87.38 111 ASP A N 1
ATOM 928 C CA . ASP A 1 111 ? -1.604 5.779 -13.118 1.00 87.38 111 ASP A CA 1
ATOM 929 C C . ASP A 1 111 ? -2.013 5.699 -14.599 1.00 87.38 111 ASP A C 1
ATOM 931 O O . ASP A 1 111 ? -1.344 5.025 -15.389 1.00 87.38 111 ASP A O 1
ATOM 935 N N . ASP A 1 112 ? -3.101 6.380 -14.973 1.00 80.50 112 ASP A N 1
ATOM 936 C CA . ASP A 1 112 ? -3.604 6.424 -16.355 1.00 80.50 112 ASP A CA 1
ATOM 937 C C . ASP A 1 112 ? -2.859 7.449 -17.236 1.00 80.50 112 ASP A C 1
ATOM 939 O O . ASP A 1 112 ? -3.149 7.575 -18.431 1.00 80.50 112 ASP A O 1
ATOM 943 N N . ASN A 1 113 ? -1.895 8.194 -16.680 1.00 80.38 113 ASN A N 1
ATOM 944 C CA . ASN A 1 113 ? -1.129 9.167 -17.450 1.00 80.38 113 ASN A CA 1
ATOM 945 C C . ASN A 1 113 ? -0.205 8.498 -18.471 1.00 80.38 113 ASN A C 1
ATOM 947 O O . ASN A 1 113 ? 0.472 7.502 -18.204 1.00 80.38 113 ASN A O 1
ATOM 951 N N . CYS A 1 114 ? -0.116 9.107 -19.654 1.00 75.75 114 CYS A N 1
ATOM 952 C CA . CYS A 1 114 ? 0.854 8.688 -20.659 1.00 75.75 114 CYS A CA 1
ATOM 953 C C . CYS A 1 114 ? 2.278 9.086 -20.244 1.00 75.75 114 CYS A C 1
ATOM 955 O O . CYS A 1 114 ? 2.501 10.140 -19.644 1.00 75.75 114 CYS A O 1
ATOM 957 N N . ASP A 1 115 ? 3.267 8.278 -20.630 1.00 73.19 115 ASP A N 1
ATOM 958 C CA . ASP A 1 115 ? 4.677 8.640 -20.467 1.00 73.19 115 ASP A CA 1
ATOM 959 C C . ASP A 1 115 ? 4.955 10.002 -21.134 1.00 73.19 115 ASP A C 1
ATOM 961 O O . ASP A 1 115 ? 4.726 10.179 -22.331 1.00 73.19 115 ASP A O 1
ATOM 965 N N . GLY A 1 116 ? 5.461 10.965 -20.357 1.00 72.94 116 GLY A N 1
ATOM 966 C CA . GLY A 1 116 ? 5.747 12.325 -20.827 1.00 72.94 116 GLY A CA 1
ATOM 967 C C . GLY A 1 116 ? 4.551 13.284 -20.817 1.00 72.94 116 GLY A C 1
ATOM 968 O O . GLY A 1 116 ? 4.676 14.398 -21.325 1.00 72.94 116 GLY A O 1
ATOM 969 N N . GLN A 1 117 ? 3.408 12.889 -20.248 1.00 78.94 117 GLN A N 1
ATOM 970 C CA . GLN A 1 117 ? 2.286 13.795 -20.021 1.00 78.94 117 GLN A CA 1
ATOM 971 C C . GLN A 1 117 ? 2.656 14.865 -18.983 1.00 78.94 117 GLN A C 1
ATOM 973 O O . GLN A 1 117 ? 3.093 14.562 -17.872 1.00 78.94 117 GLN A O 1
ATOM 978 N N . LEU A 1 118 ? 2.477 16.127 -19.369 1.00 80.62 118 LEU A N 1
ATOM 979 C CA . LEU A 1 118 ? 2.724 17.296 -18.533 1.00 80.62 118 LEU A CA 1
ATOM 980 C C . LEU A 1 118 ? 1.391 17.942 -18.156 1.00 80.62 118 LEU A C 1
ATOM 982 O O . LEU A 1 118 ? 0.503 18.056 -19.003 1.00 80.62 118 LEU A O 1
ATOM 986 N N . SER A 1 119 ? 1.296 18.408 -16.917 1.00 80.12 119 SER A N 1
ATOM 987 C CA . SER A 1 119 ? 0.191 19.220 -16.414 1.00 80.12 119 SER A CA 1
ATOM 988 C C . SER A 1 119 ? 0.675 20.578 -15.941 1.00 80.12 119 SER A C 1
ATOM 990 O O . SER A 1 119 ? 1.870 20.812 -15.755 1.00 80.12 119 SER A O 1
ATOM 992 N N . PHE A 1 120 ? -0.285 21.486 -15.795 1.00 87.81 120 PHE A N 1
ATOM 993 C CA . PHE A 1 120 ? -0.060 22.877 -15.441 1.00 87.81 120 PHE A CA 1
ATOM 994 C C . PHE A 1 120 ? -0.892 23.213 -14.211 1.00 87.81 120 PHE A C 1
ATOM 996 O O . PHE A 1 120 ? -2.065 22.837 -14.142 1.00 87.81 120 PHE A O 1
ATOM 1003 N N . ASP A 1 121 ? -0.304 23.916 -13.247 1.00 84.06 121 ASP A N 1
ATOM 1004 C CA . ASP A 1 121 ? -1.079 24.478 -12.144 1.00 84.06 121 ASP A CA 1
ATOM 1005 C C . ASP A 1 121 ? -1.730 25.809 -12.554 1.00 84.06 121 ASP A C 1
ATOM 1007 O O . ASP A 1 121 ? -1.570 26.301 -13.675 1.00 84.06 121 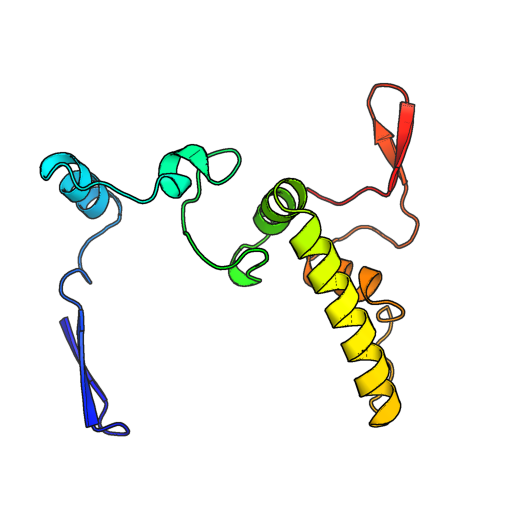ASP A O 1
ATOM 1011 N N . ILE A 1 122 ? -2.501 26.392 -11.635 1.00 85.12 122 ILE A N 1
ATOM 1012 C CA . ILE A 1 122 ? -3.206 27.658 -11.868 1.00 85.12 122 ILE A CA 1
ATOM 1013 C C . ILE A 1 122 ? -2.249 28.842 -12.085 1.00 85.12 122 ILE A C 1
ATOM 1015 O O . ILE A 1 122 ? -2.645 29.844 -12.678 1.00 85.12 122 ILE A O 1
ATOM 1019 N N . ASP A 1 123 ? -0.998 28.700 -11.642 1.00 89.19 123 ASP A N 1
ATOM 1020 C CA . ASP A 1 123 ? 0.073 29.684 -11.778 1.00 89.19 123 ASP A CA 1
ATOM 1021 C C . ASP A 1 123 ? 0.899 29.460 -13.065 1.00 89.19 123 ASP A C 1
ATOM 1023 O O . ASP A 1 123 ? 1.803 30.237 -13.374 1.00 89.19 123 ASP A O 1
ATOM 1027 N N . GLY A 1 124 ? 0.570 28.426 -13.851 1.00 81.25 124 GLY A N 1
ATOM 1028 C CA . GLY A 1 124 ? 1.220 28.092 -15.117 1.00 81.25 124 GLY A CA 1
ATOM 1029 C C . GLY A 1 124 ? 2.510 27.280 -14.979 1.00 81.25 124 GLY A C 1
ATOM 1030 O O . GLY A 1 124 ? 3.237 27.133 -15.966 1.00 81.25 124 GLY A O 1
ATOM 1031 N N . ASN A 1 125 ? 2.816 26.738 -13.798 1.00 84.06 125 ASN A N 1
ATOM 1032 C CA . ASN A 1 125 ? 3.975 25.870 -13.614 1.00 84.06 125 ASN A CA 1
ATOM 1033 C C . ASN A 1 125 ? 3.721 24.505 -14.249 1.00 84.06 125 ASN A C 1
ATOM 1035 O O . ASN A 1 125 ? 2.695 23.878 -13.994 1.00 84.06 125 ASN A O 1
ATOM 1039 N N . ILE A 1 126 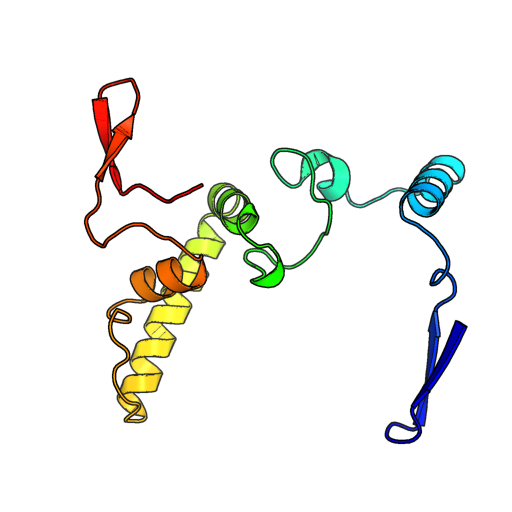? 4.687 24.033 -15.037 1.00 78.44 126 ILE A N 1
ATOM 1040 C CA . ILE A 1 126 ? 4.630 22.735 -15.713 1.00 78.44 126 ILE A CA 1
ATOM 1041 C C . ILE A 1 126 ? 5.221 21.653 -14.805 1.00 78.44 126 ILE A C 1
ATOM 1043 O O . ILE A 1 126 ? 6.356 21.789 -14.346 1.00 78.44 126 ILE A O 1
ATOM 1047 N N . PHE A 1 127 ? 4.499 20.557 -14.597 1.00 74.88 127 PHE A N 1
ATOM 1048 C CA . PHE A 1 127 ? 4.972 19.386 -13.856 1.00 74.88 127 PHE A CA 1
ATOM 1049 C C . PHE A 1 127 ? 4.516 18.082 -14.525 1.00 74.88 127 PHE A C 1
ATOM 1051 O O . PHE A 1 127 ? 3.568 18.076 -15.304 1.00 74.88 127 PHE A O 1
ATOM 1058 N N . GLU A 1 128 ? 5.198 16.965 -14.252 1.00 65.19 128 GLU A N 1
ATOM 1059 C CA . GLU A 1 128 ? 4.657 15.644 -14.604 1.00 65.19 128 GLU A CA 1
ATOM 1060 C C . GLU A 1 128 ? 3.465 15.353 -13.699 1.00 65.19 128 GLU A C 1
ATOM 1062 O O . GLU A 1 128 ? 3.619 15.306 -12.474 1.00 65.19 128 GLU A O 1
ATOM 1067 N N . ASP A 1 129 ? 2.291 15.184 -14.303 1.00 60.91 129 ASP A N 1
ATOM 1068 C CA . ASP A 1 129 ? 1.083 14.893 -13.546 1.00 60.91 129 ASP A CA 1
ATOM 1069 C C . ASP A 1 129 ? 1.092 13.459 -13.028 1.00 60.91 129 ASP A C 1
ATOM 1071 O O . ASP A 1 129 ? 1.606 12.539 -13.670 1.00 60.91 129 ASP A O 1
ATOM 1075 N N . TYR A 1 130 ? 0.452 13.272 -11.885 1.00 60.47 130 TYR A N 1
ATOM 1076 C CA . TYR A 1 130 ? 0.103 11.965 -11.349 1.00 60.47 130 TYR A CA 1
ATOM 1077 C C . TYR A 1 130 ? -1.385 12.045 -11.044 1.00 60.47 130 TYR A C 1
ATOM 1079 O O . TYR A 1 130 ? -1.785 12.904 -10.254 1.00 60.47 130 TYR A O 1
ATOM 1087 N N . ILE A 1 131 ? -2.210 11.207 -11.680 1.00 52.28 131 ILE A N 1
ATOM 1088 C CA . ILE A 1 131 ? -3.653 11.230 -11.412 1.00 52.28 131 ILE A CA 1
ATOM 1089 C C . ILE A 1 131 ? -3.865 10.909 -9.927 1.00 52.28 131 ILE A C 1
ATOM 1091 O O . ILE A 1 131 ? -3.549 9.814 -9.459 1.00 52.28 131 ILE A O 1
ATOM 1095 N N . ARG A 1 132 ? -4.333 11.921 -9.188 1.00 49.00 132 ARG A N 1
ATOM 1096 C CA . ARG A 1 132 ? -4.716 11.855 -7.773 1.00 49.00 132 ARG A CA 1
ATOM 1097 C C . ARG A 1 132 ? -6.065 11.174 -7.589 1.00 49.00 132 ARG A C 1
ATOM 1099 O O . ARG A 1 132 ? -6.984 11.469 -8.383 1.00 49.00 132 ARG A O 1
#

Foldseek 3Di:
DWDADPVVRDIDDDPCPVPDPVNVVVVCVVVVPDDDCQQVVVFVVGDPDDDDQLDLVCALSSVRSCVVVVVVVVVQQVVLQVVVVVCVVVVHDDDPQSPGSVSVSCVSNVFPDDVPDWDADPVGDIDDDGDD

Sequence (132 aa):
MVESCYRTHKTLINPIIDWDDEFLWWYIRKENIIINPQYNNGCPGGCQRIGCIGCPMGGARRWAEFERYPKYRDAYIRAFDKMLEARKAHGNKHIPGWDSGLKVFKWWMEDDNCDGQLSFDIDGNIFEDYIR

pLDDT: mean 86.8, std 11.32, range [46.19, 98.44]

Radius of gyration: 21.14 Å; chains: 1; bounding box: 41×60×49 Å

Secondary structure (DSSP, 8-state):
-EEEETTTTEEEE-TTTT--HHHHHHHHHHTT----THHHHSSTT--SS---TT-GGGTTHHHHHHHH-HHHHHHHHHHHHHHHHHHHHTTPPP-TT-SSHHHHHHHHTT--PPTT-EEE-TT--EEE----

InterPro domains:
  IPR002500 Phosphoadenosine phosphosulphate reductase domain [PF01507] (13-56)
  IPR014729 Rossmann-like alpha/beta/alpha sandwich fold [G3DSA:3.40.50.620] (2-69)

Organism: NCBI:txid40520